Protein AF-A0A7W1L749-F1 (afdb_monomer)

pLDDT: mean 88.31, std 11.03, range [46.03, 97.56]

Mean predicted aligned error: 6.32 Å

Secondary structure (DSSP, 8-state):
--------PPPPPP-GGGS--TT-HHHHHHHHHHHTT-SS-S------STTSSHHHHHHHHHHH-SSGGGEEEESSGGGGGG----TTSEEEES-GGG--TT--

Nearest PDB structures (foldseek):
  3uk6-assembly1_A  TM=5.522E-01  e=3.118E+00  Homo sapiens
  7p6x-assembly1_D  TM=5.620E-01  e=4.249E+00  Homo sapiens

Sequence (104 aa):
MEQLVFDLTSPPPPTLKNFLLGRNAEALAALALFAAAATRETSIVLWGAPGAGKTHLLQATVAAVVSPQTARYYARPDALAAVSADPNVLLAIDDVESADAVAQ

Foldseek 3Di:
DDDDDDPDDDDDQQALVPDDCPVVVVVSVVLLCVLVVNDPDQDDDDDDDPPPCLVSSLRNSLVNRPDNVQEDEAQALVVCPPDDPDSSHHYRYHPPVPDDPVSD

Radius of gyration: 16.37 Å; Cα contacts (8 Å, |Δi|>4): 104; chains: 1; bounding box: 36×35×54 Å

Solvent-accessible surface area (backbone atoms only — not comparable to full-atom values): 6844 Å² total; per-residue (Å²): 136,86,82,78,85,77,84,77,69,80,76,77,81,58,35,72,85,79,50,85,49,84,94,43,50,65,62,54,51,53,43,52,32,52,34,65,69,70,55,89,73,91,78,84,88,87,83,76,62,91,88,71,45,63,67,45,52,43,51,8,32,40,68,56,26,90,55,63,91,36,33,43,77,33,82,39,48,77,73,49,83,83,58,81,90,52,89,80,44,50,76,34,68,33,60,61,88,71,52,56,88,83,80,112

Structure (mmCIF, N/CA/C/O backbone):
data_AF-A0A7W1L749-F1
#
_entry.id   AF-A0A7W1L749-F1
#
loop_
_atom_site.group_PDB
_atom_site.id
_atom_site.type_symbol
_atom_site.label_atom_id
_atom_site.label_alt_id
_atom_site.label_comp_id
_atom_site.label_asym_id
_atom_site.label_entity_id
_atom_site.label_seq_id
_atom_site.pdbx_PDB_ins_code
_atom_site.Cartn_x
_atom_site.Cartn_y
_atom_site.Cartn_z
_atom_site.occupancy
_atom_site.B_iso_or_equiv
_atom_site.auth_seq_id
_atom_site.auth_comp_id
_atom_site.auth_asym_id
_atom_site.aut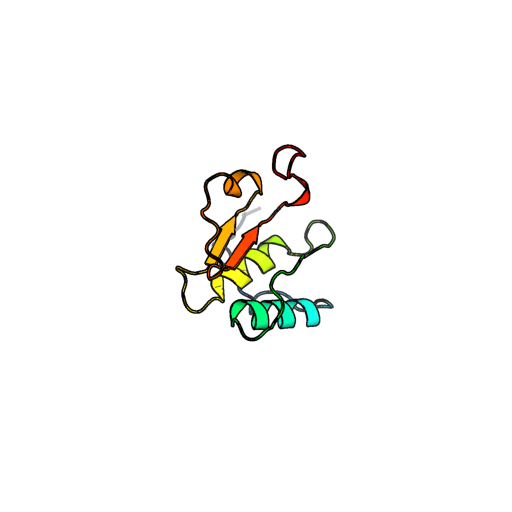h_atom_id
_atom_site.pdbx_PDB_model_num
ATOM 1 N N . MET A 1 1 ? -6.091 22.933 -40.006 1.00 56.81 1 MET A N 1
ATOM 2 C CA . MET A 1 1 ? -6.311 22.042 -38.851 1.00 56.81 1 MET A CA 1
ATOM 3 C C . MET A 1 1 ? -6.254 22.914 -37.619 1.00 56.81 1 MET A C 1
ATOM 5 O O . MET A 1 1 ? -5.209 23.504 -37.386 1.00 56.81 1 MET A O 1
ATOM 9 N N . GLU A 1 2 ? -7.364 23.058 -36.903 1.00 61.38 2 GLU A N 1
ATOM 10 C CA . GLU A 1 2 ? -7.372 23.701 -35.588 1.00 61.38 2 GLU A CA 1
ATOM 11 C C . GLU A 1 2 ? -7.240 22.610 -34.524 1.00 61.38 2 GLU A C 1
ATOM 13 O O . GLU A 1 2 ? -8.021 21.659 -34.505 1.00 61.38 2 GLU A O 1
ATOM 18 N N . GLN A 1 3 ? -6.208 22.707 -33.687 1.00 69.81 3 GLN A N 1
ATOM 19 C CA . GLN A 1 3 ? -6.025 21.836 -32.532 1.00 69.81 3 GLN A CA 1
ATOM 20 C C . GLN A 1 3 ? -6.794 22.450 -31.361 1.00 69.81 3 GLN A C 1
ATOM 22 O O . GLN A 1 3 ? -6.440 23.523 -30.877 1.00 69.81 3 GLN A O 1
ATOM 27 N N . LEU A 1 4 ? -7.851 21.775 -30.915 1.00 76.00 4 LEU A N 1
ATOM 28 C CA . LEU A 1 4 ? -8.561 22.147 -29.696 1.00 76.00 4 LEU A CA 1
ATOM 29 C C . LEU A 1 4 ? -7.665 21.845 -28.489 1.00 76.00 4 LEU A C 1
ATOM 31 O O . LEU A 1 4 ? -7.050 20.779 -28.414 1.00 76.00 4 LEU A O 1
ATOM 35 N N . VAL A 1 5 ? -7.580 22.790 -27.553 1.00 71.69 5 VAL A N 1
ATOM 36 C CA . VAL A 1 5 ? -6.859 22.596 -26.291 1.00 71.69 5 VAL A CA 1
ATOM 37 C C . VAL A 1 5 ? -7.612 21.541 -25.485 1.00 71.69 5 VAL A C 1
ATOM 39 O O . VAL A 1 5 ? -8.751 21.757 -25.075 1.00 71.69 5 VAL A O 1
ATOM 42 N N . PHE A 1 6 ? -6.993 20.374 -25.306 1.00 73.94 6 PHE A N 1
ATOM 43 C CA . PHE A 1 6 ? -7.505 19.340 -24.417 1.00 73.94 6 PHE A CA 1
ATOM 44 C C . PHE A 1 6 ? -7.097 19.713 -22.997 1.00 73.94 6 PHE A C 1
ATOM 46 O O . PHE A 1 6 ? -5.926 19.594 -22.633 1.00 73.94 6 PHE A O 1
ATOM 53 N N . ASP A 1 7 ? -8.054 20.231 -22.231 1.00 68.69 7 ASP A N 1
ATOM 54 C CA . ASP A 1 7 ? -7.833 20.633 -20.847 1.00 68.69 7 ASP A CA 1
ATOM 55 C C . ASP A 1 7 ? -7.668 19.370 -19.987 1.00 68.69 7 ASP A C 1
ATOM 57 O O . ASP A 1 7 ? -8.628 18.751 -19.521 1.00 68.69 7 ASP A O 1
ATOM 61 N N . LEU A 1 8 ? -6.420 18.915 -19.864 1.00 75.50 8 LEU A N 1
ATOM 62 C CA . LEU A 1 8 ? -6.049 17.779 -19.034 1.00 75.50 8 LEU A CA 1
ATOM 63 C C . LEU A 1 8 ? -6.070 18.217 -17.572 1.00 75.50 8 LEU A C 1
ATOM 65 O O . LEU A 1 8 ? -5.082 18.718 -17.039 1.00 75.50 8 LEU A O 1
ATOM 69 N N . THR A 1 9 ? -7.198 18.003 -16.903 1.00 78.38 9 THR A N 1
ATOM 70 C CA . THR A 1 9 ? -7.246 18.097 -15.444 1.00 78.38 9 THR A CA 1
ATOM 71 C C . THR A 1 9 ? -6.385 16.997 -14.832 1.00 78.38 9 THR A C 1
ATOM 73 O O . THR A 1 9 ? -6.407 15.860 -15.314 1.00 78.38 9 THR A O 1
ATOM 76 N N . SER A 1 10 ? -5.673 1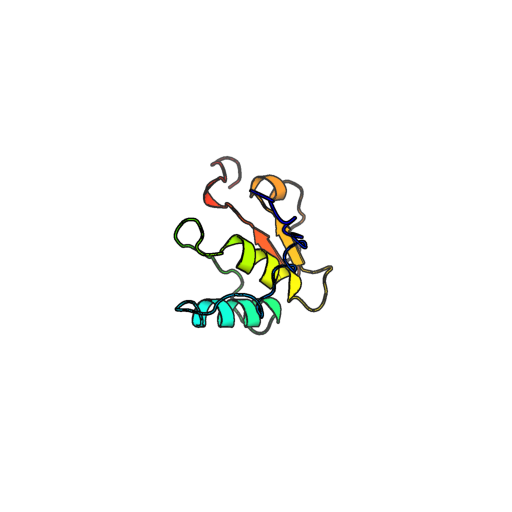7.301 -13.745 1.00 80.06 10 SER A N 1
ATOM 77 C CA . SER A 1 10 ? -4.926 16.288 -12.995 1.00 80.06 10 SER A CA 1
ATOM 78 C C . SER A 1 10 ? -5.827 15.101 -12.638 1.00 80.06 10 SER A C 1
ATOM 80 O O . SER A 1 10 ? -6.960 15.317 -12.191 1.00 80.06 10 SER A O 1
ATOM 82 N N . PRO A 1 11 ? -5.355 13.853 -12.816 1.00 83.00 11 PRO A N 1
ATOM 83 C CA . PRO A 1 11 ? -6.134 12.690 -12.433 1.00 83.00 11 PRO A CA 1
ATOM 84 C C . PRO A 1 11 ? -6.430 12.737 -10.927 1.00 83.00 11 PRO A C 1
ATOM 86 O O . PRO A 1 11 ? -5.602 13.225 -10.149 1.00 83.00 11 PRO A O 1
ATOM 89 N N . PRO A 1 12 ? -7.604 12.244 -10.497 1.00 89.56 12 PRO A N 1
ATOM 90 C CA . PRO A 1 12 ? -7.927 12.181 -9.081 1.00 89.56 12 PRO A CA 1
ATOM 91 C C . PRO A 1 12 ? -6.900 11.310 -8.343 1.00 89.56 12 PRO A C 1
ATOM 93 O O . PRO A 1 12 ? -6.359 10.368 -8.933 1.00 89.56 12 PRO A O 1
ATOM 96 N N . PRO A 1 13 ? -6.651 11.572 -7.049 1.00 93.38 13 PRO A N 1
ATOM 97 C CA . PRO A 1 13 ? -5.745 10.746 -6.265 1.00 93.38 13 PRO A CA 1
ATOM 98 C C . PRO A 1 13 ? -6.225 9.282 -6.233 1.00 93.38 13 PRO A C 1
ATOM 100 O O . PRO A 1 13 ? -7.434 9.015 -6.299 1.00 93.38 13 PRO A O 1
ATOM 103 N N . PRO A 1 14 ? -5.302 8.315 -6.133 1.00 95.81 14 PRO A N 1
ATOM 104 C CA . PRO A 1 14 ? -5.639 6.899 -6.100 1.00 95.81 14 PRO A CA 1
ATOM 105 C C . PRO A 1 14 ? -6.428 6.559 -4.834 1.00 95.81 14 PRO A C 1
ATOM 107 O O . PRO A 1 14 ? -6.055 6.910 -3.718 1.00 95.81 14 PRO A O 1
ATOM 110 N N . THR A 1 15 ? -7.535 5.848 -5.010 1.00 96.75 15 THR A N 1
ATOM 111 C CA . THR A 1 15 ? -8.367 5.309 -3.932 1.00 96.75 15 THR A CA 1
ATOM 112 C C . THR A 1 15 ? -8.783 3.885 -4.283 1.00 96.75 15 THR A C 1
ATOM 114 O O . THR A 1 15 ? -8.773 3.486 -5.448 1.00 96.75 15 THR A O 1
ATOM 117 N N . LEU A 1 16 ? -9.207 3.096 -3.293 1.00 95.94 16 LEU A N 1
ATOM 118 C CA . LEU A 1 16 ? -9.709 1.748 -3.580 1.00 95.94 16 LEU A CA 1
ATOM 119 C C . LEU A 1 16 ? -11.006 1.802 -4.411 1.00 95.94 16 LEU A C 1
ATOM 121 O O . LEU A 1 16 ? -11.285 0.895 -5.184 1.00 95.94 16 LEU A O 1
ATOM 125 N N . LYS A 1 17 ? -11.775 2.896 -4.308 1.00 95.50 17 LYS A N 1
ATOM 126 C CA . LYS A 1 17 ? -13.047 3.090 -5.026 1.00 95.50 17 LYS A CA 1
ATOM 127 C C . LYS A 1 17 ? -12.873 3.419 -6.509 1.00 95.50 17 LYS A C 1
ATOM 129 O O . LYS A 1 17 ? -13.768 3.118 -7.290 1.00 95.50 17 LYS A O 1
ATOM 134 N N . ASN A 1 18 ? -11.765 4.058 -6.890 1.00 95.06 18 ASN A N 1
ATOM 135 C CA . ASN A 1 18 ? -11.471 4.402 -8.286 1.00 95.06 18 ASN A CA 1
ATOM 136 C C . ASN A 1 18 ? -10.500 3.414 -8.959 1.00 95.06 18 ASN A C 1
ATOM 138 O O . ASN A 1 18 ? -10.016 3.690 -10.054 1.00 95.06 18 ASN A O 1
ATOM 142 N N . PHE A 1 19 ? -10.241 2.260 -8.333 1.00 95.44 19 PHE A N 1
ATOM 143 C CA . PHE A 1 19 ? -9.519 1.152 -8.949 1.00 95.44 19 PHE A CA 1
ATOM 144 C C . PHE A 1 19 ? -10.476 0.233 -9.720 1.00 95.44 19 PHE A C 1
ATOM 146 O O . PHE A 1 19 ? -11.547 -0.135 -9.233 1.00 95.44 19 PHE A O 1
ATOM 153 N N . LEU A 1 20 ? -10.079 -0.185 -10.923 1.00 92.81 20 LEU A N 1
ATOM 154 C CA . LEU A 1 20 ? -10.859 -1.124 -11.727 1.00 92.81 20 LEU A CA 1
ATOM 155 C C . LEU A 1 20 ? -10.708 -2.546 -11.172 1.00 92.81 20 LEU A C 1
ATOM 157 O O . LEU A 1 20 ? -9.682 -3.192 -11.370 1.00 92.81 20 LEU A O 1
ATOM 161 N N . LEU A 1 21 ? -11.755 -3.042 -10.506 1.00 89.50 21 LEU A N 1
ATOM 162 C CA . LEU A 1 21 ? -11.793 -4.362 -9.859 1.00 89.50 21 LEU A CA 1
ATOM 163 C C . LEU A 1 21 ? -11.301 -5.502 -10.766 1.00 89.50 21 LEU A C 1
ATOM 165 O O . LEU A 1 21 ? -10.411 -6.252 -10.373 1.00 89.50 21 LEU A O 1
ATOM 169 N N . GLY A 1 22 ? -11.873 -5.647 -11.968 1.00 88.75 22 GLY A N 1
ATOM 170 C CA . GLY A 1 22 ? -11.535 -6.729 -12.898 1.00 88.75 22 GLY A CA 1
ATOM 171 C C . GLY A 1 22 ? -11.507 -8.106 -12.215 1.00 88.75 22 GLY A C 1
ATOM 172 O O . GLY A 1 22 ? -12.447 -8.491 -11.526 1.00 88.75 22 GLY A O 1
ATOM 173 N N . ARG A 1 23 ? -10.398 -8.836 -12.380 1.00 90.56 23 ARG A N 1
ATOM 174 C CA . ARG A 1 23 ? -10.138 -10.129 -11.711 1.00 90.56 23 ARG A CA 1
ATOM 175 C C . ARG A 1 23 ? -9.476 -9.984 -10.331 1.00 90.56 23 ARG A C 1
ATOM 177 O O . ARG A 1 23 ? -9.188 -10.990 -9.698 1.00 90.56 23 ARG A O 1
ATOM 184 N N . ASN A 1 24 ? -9.246 -8.758 -9.865 1.00 94.06 24 ASN A N 1
ATOM 185 C CA . ASN A 1 24 ? -8.514 -8.432 -8.637 1.00 94.06 24 ASN A CA 1
ATOM 186 C C . ASN A 1 24 ? -9.445 -8.170 -7.439 1.00 94.06 24 ASN A C 1
ATOM 188 O O . ASN A 1 24 ? -9.025 -7.554 -6.462 1.00 94.06 24 ASN A O 1
ATOM 192 N N . ALA A 1 25 ? -10.711 -8.599 -7.503 1.00 93.88 25 ALA A N 1
ATOM 193 C CA . ALA A 1 25 ? -11.702 -8.330 -6.458 1.00 93.88 25 ALA A CA 1
ATOM 194 C C . ALA A 1 25 ? -11.264 -8.840 -5.073 1.00 93.88 25 ALA A C 1
ATOM 196 O O . ALA A 1 25 ? -11.433 -8.140 -4.079 1.00 93.88 25 ALA A O 1
ATOM 197 N N . GLU A 1 26 ? -10.647 -10.022 -5.020 1.00 94.94 26 GLU A N 1
ATOM 198 C CA . GLU A 1 26 ? -10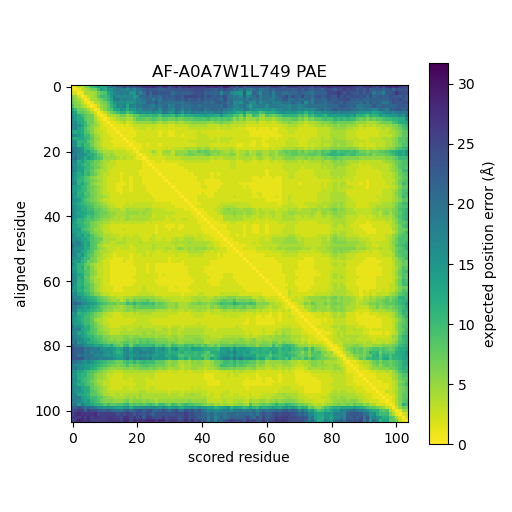.109 -10.599 -3.785 1.00 94.94 26 GLU A CA 1
ATOM 199 C C . GLU A 1 26 ? -8.956 -9.763 -3.213 1.00 94.94 26 GLU A C 1
ATOM 201 O O . GLU A 1 26 ? -8.970 -9.423 -2.032 1.00 94.94 26 GLU A O 1
ATOM 206 N N . ALA A 1 27 ? -8.005 -9.348 -4.058 1.00 94.62 27 ALA A N 1
ATOM 207 C CA . ALA A 1 27 ? -6.905 -8.480 -3.641 1.00 94.62 27 ALA A CA 1
ATOM 208 C C . ALA A 1 27 ? -7.423 -7.138 -3.098 1.00 94.62 27 ALA A C 1
ATOM 210 O O . ALA A 1 27 ? -6.949 -6.660 -2.070 1.00 94.62 27 ALA A O 1
ATOM 211 N N . LEU A 1 28 ? -8.440 -6.553 -3.743 1.00 96.56 28 LEU A N 1
ATOM 212 C CA . LEU A 1 28 ? -9.066 -5.317 -3.273 1.00 96.56 28 LEU A CA 1
ATOM 213 C C . LEU A 1 28 ? -9.750 -5.490 -1.913 1.00 96.56 28 LEU A C 1
ATOM 215 O O . LEU A 1 28 ? -9.633 -4.616 -1.056 1.00 96.56 28 LEU A O 1
ATOM 219 N N . ALA A 1 29 ? -10.443 -6.612 -1.707 1.00 96.12 29 ALA A N 1
ATOM 220 C CA . ALA A 1 29 ? -11.086 -6.925 -0.436 1.00 96.12 29 ALA A CA 1
ATOM 221 C C . ALA A 1 29 ? -10.057 -7.110 0.691 1.00 96.12 29 ALA A C 1
ATOM 223 O O 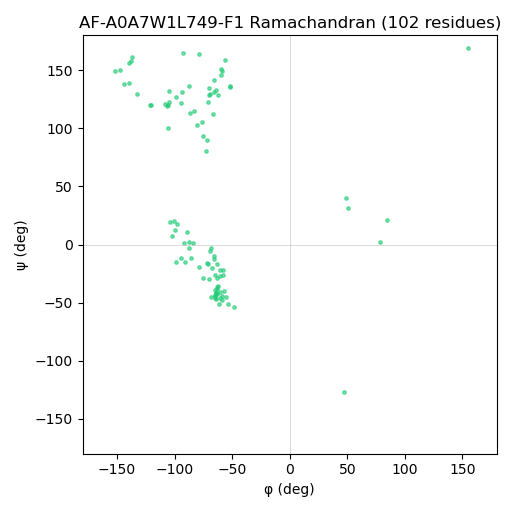. ALA A 1 29 ? -10.228 -6.539 1.768 1.00 96.12 29 ALA A O 1
ATOM 224 N N . ALA A 1 30 ? -8.964 -7.834 0.428 1.00 96.81 30 ALA A N 1
ATOM 225 C CA . ALA A 1 30 ? -7.880 -8.021 1.389 1.00 96.81 30 ALA A CA 1
ATOM 226 C C . ALA A 1 30 ? -7.233 -6.683 1.785 1.00 96.81 30 ALA A C 1
ATOM 228 O O . ALA A 1 30 ? -7.081 -6.401 2.970 1.00 96.81 30 ALA A O 1
ATOM 229 N N . LEU A 1 31 ? -6.932 -5.816 0.812 1.00 97.31 31 LEU A N 1
ATOM 230 C CA . LEU A 1 31 ? -6.369 -4.486 1.072 1.00 97.31 31 LEU A CA 1
ATOM 231 C C . LEU A 1 31 ? -7.326 -3.585 1.863 1.00 97.31 31 LEU A C 1
ATOM 233 O O . LEU A 1 31 ? -6.886 -2.850 2.745 1.00 97.31 31 LEU A O 1
ATOM 237 N N . ALA A 1 32 ? -8.632 -3.655 1.590 1.00 96.56 32 ALA A N 1
ATOM 238 C CA . ALA A 1 32 ? -9.632 -2.901 2.344 1.00 96.56 32 ALA A CA 1
ATOM 239 C C . ALA A 1 32 ? -9.713 -3.354 3.813 1.00 96.56 32 ALA A C 1
ATOM 241 O O . ALA A 1 32 ? -9.761 -2.511 4.709 1.00 96.56 32 ALA A O 1
ATOM 242 N N . LEU A 1 33 ? -9.689 -4.667 4.070 1.00 97.12 33 LEU A N 1
ATOM 243 C CA . LEU A 1 33 ? -9.651 -5.216 5.431 1.00 97.12 33 LEU A CA 1
ATOM 244 C C . LEU A 1 33 ? -8.346 -4.857 6.151 1.00 97.12 33 LEU A C 1
ATOM 246 O O . LEU A 1 33 ? -8.373 -4.505 7.331 1.00 97.12 33 LEU A O 1
ATOM 250 N N . PHE A 1 34 ? -7.224 -4.892 5.432 1.00 95.38 34 PHE A N 1
ATOM 251 C CA . PHE A 1 34 ? -5.910 -4.531 5.953 1.00 95.38 34 PHE A CA 1
ATOM 252 C C . PHE A 1 34 ? -5.845 -3.048 6.351 1.00 95.38 34 PHE A C 1
ATOM 254 O O 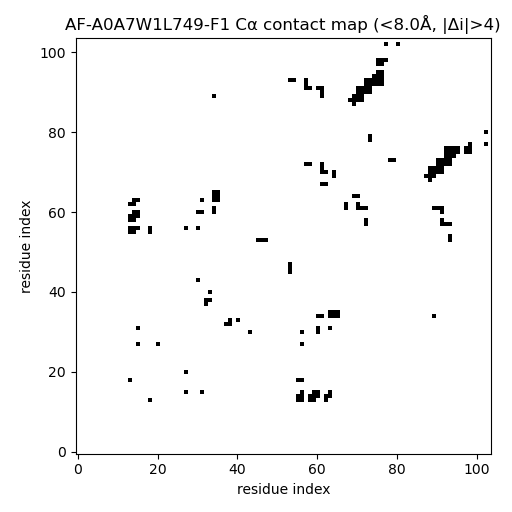. PHE A 1 34 ? -5.463 -2.733 7.475 1.00 95.38 34 PHE A O 1
ATOM 261 N N . ALA A 1 35 ? -6.322 -2.135 5.496 1.00 95.31 35 ALA A N 1
ATOM 262 C CA . ALA A 1 35 ? -6.399 -0.703 5.807 1.00 95.31 35 ALA A CA 1
ATOM 263 C C . ALA A 1 35 ? -7.341 -0.385 6.985 1.00 95.31 35 ALA A C 1
ATOM 265 O O . ALA A 1 35 ? -7.133 0.591 7.706 1.00 95.31 35 ALA A O 1
ATOM 266 N N . ALA A 1 36 ? -8.371 -1.210 7.192 1.00 94.88 36 ALA A N 1
ATOM 267 C CA . ALA A 1 36 ? -9.307 -1.090 8.306 1.00 94.88 36 ALA A CA 1
ATOM 268 C C . ALA A 1 36 ? -8.814 -1.748 9.610 1.00 94.88 36 ALA A C 1
ATOM 270 O O . ALA A 1 36 ? -9.557 -1.748 10.591 1.00 94.88 36 ALA A O 1
ATOM 271 N N . ALA A 1 37 ? -7.608 -2.337 9.625 1.00 93.06 37 ALA A N 1
ATOM 272 C CA . ALA A 1 37 ? -7.105 -3.166 10.726 1.00 93.06 37 ALA A CA 1
ATOM 273 C C . ALA A 1 37 ? -8.097 -4.276 11.152 1.00 93.06 37 ALA A C 1
ATOM 275 O O . ALA A 1 37 ? -8.174 -4.661 12.317 1.00 93.06 37 ALA A O 1
ATOM 276 N N . ALA A 1 38 ? -8.880 -4.788 10.195 1.00 94.81 38 ALA A N 1
ATOM 277 C CA . ALA A 1 38 ? -9.960 -5.754 10.407 1.00 94.81 38 ALA A CA 1
ATOM 278 C C . ALA A 1 38 ? -9.546 -7.194 10.053 1.00 94.81 38 ALA A C 1
ATOM 280 O O . ALA A 1 38 ? -10.388 -8.048 9.780 1.00 94.81 38 ALA A O 1
ATOM 281 N N . THR A 1 39 ? -8.241 -7.454 10.024 1.00 93.56 39 THR A N 1
ATOM 282 C CA . THR A 1 39 ? -7.627 -8.668 9.483 1.00 93.56 39 THR A CA 1
ATOM 283 C C . THR A 1 39 ? -6.474 -9.101 10.399 1.00 93.56 39 THR A C 1
ATOM 285 O O . THR A 1 39 ? -5.969 -8.286 11.171 1.00 93.56 39 THR A O 1
ATOM 288 N N . ARG A 1 40 ? -6.086 -10.384 10.390 1.00 92.88 40 ARG A N 1
ATOM 289 C CA . ARG A 1 40 ? -4.993 -10.912 11.247 1.00 92.88 40 ARG A CA 1
ATOM 290 C C . ARG A 1 40 ? -3.637 -10.945 10.545 1.00 92.88 40 ARG A C 1
ATOM 292 O O . ARG A 1 40 ? -2.613 -11.206 11.169 1.00 92.88 40 ARG A O 1
ATOM 299 N N . GLU A 1 41 ? -3.656 -10.741 9.244 1.00 92.75 41 GLU A N 1
ATOM 300 C CA . GLU A 1 41 ? -2.524 -10.663 8.352 1.00 92.75 41 GLU A CA 1
ATOM 301 C C . GLU A 1 41 ? -1.685 -9.451 8.751 1.00 92.75 41 GLU A C 1
ATOM 303 O O . GLU A 1 41 ? -2.208 -8.361 8.972 1.00 92.75 41 GLU A O 1
ATOM 308 N N . THR A 1 42 ? -0.376 -9.650 8.856 1.00 91.69 42 THR A N 1
ATOM 309 C CA . THR A 1 42 ? 0.581 -8.595 9.214 1.00 91.69 42 THR A CA 1
ATOM 310 C C . THR A 1 42 ? 1.279 -8.011 7.991 1.00 91.69 42 THR A C 1
ATOM 312 O O . THR A 1 42 ? 1.884 -6.946 8.072 1.00 91.69 42 THR A O 1
ATOM 315 N N . SER A 1 43 ? 1.195 -8.692 6.847 1.00 93.50 43 SER A N 1
ATOM 316 C CA . SER A 1 43 ? 1.791 -8.267 5.588 1.00 93.50 43 SER A CA 1
ATOM 317 C C . SER A 1 43 ? 1.003 -8.796 4.392 1.00 93.50 43 SER A C 1
ATOM 319 O O . SER A 1 43 ? 0.398 -9.868 4.436 1.00 93.50 43 SER A O 1
ATOM 321 N N . ILE A 1 44 ? 1.023 -8.025 3.305 1.00 96.06 44 ILE A N 1
ATOM 322 C CA . ILE A 1 44 ? 0.461 -8.392 2.005 1.00 96.06 44 ILE A CA 1
ATOM 323 C C . ILE A 1 44 ? 1.511 -8.054 0.950 1.00 96.06 44 ILE A C 1
ATOM 325 O O . ILE A 1 44 ? 2.016 -6.934 0.913 1.00 96.06 44 ILE A O 1
ATOM 329 N N . VAL A 1 45 ? 1.822 -9.013 0.078 1.00 95.75 45 VAL A N 1
ATOM 330 C CA . VAL A 1 45 ? 2.714 -8.800 -1.069 1.00 95.75 45 VAL A CA 1
ATOM 331 C C . VAL A 1 45 ? 1.876 -8.748 -2.339 1.00 95.75 45 VAL A C 1
ATOM 333 O O . VAL A 1 45 ? 1.191 -9.712 -2.683 1.00 95.75 45 VAL A O 1
ATOM 336 N N . LEU A 1 46 ? 1.940 -7.621 -3.048 1.00 95.25 46 LEU A N 1
ATOM 337 C CA . LEU A 1 46 ? 1.304 -7.453 -4.352 1.00 95.25 46 LEU A CA 1
ATOM 338 C C . LEU A 1 46 ? 2.305 -7.774 -5.461 1.00 95.25 46 LEU A C 1
ATOM 340 O O . LEU A 1 46 ? 3.414 -7.249 -5.484 1.00 95.25 46 LEU A O 1
ATOM 344 N N . TRP A 1 47 ? 1.893 -8.593 -6.421 1.00 93.94 47 TRP A N 1
ATOM 345 C CA . TRP A 1 47 ? 2.694 -8.944 -7.589 1.00 93.94 47 TRP A CA 1
ATOM 346 C C . TRP A 1 47 ? 1.820 -8.933 -8.842 1.00 93.94 47 TRP A C 1
ATOM 348 O O . TRP A 1 47 ? 0.594 -9.019 -8.779 1.00 93.94 47 TRP A O 1
ATOM 358 N N . GLY A 1 48 ? 2.452 -8.774 -9.999 1.00 92.31 48 GLY A N 1
ATOM 359 C CA . GLY A 1 48 ? 1.755 -8.693 -11.275 1.00 92.31 48 GLY A CA 1
ATOM 360 C C . GLY A 1 48 ? 2.559 -7.928 -12.315 1.00 92.31 48 GLY A C 1
ATOM 361 O O . GLY A 1 48 ? 3.552 -7.267 -11.996 1.00 92.31 48 GLY A O 1
ATOM 362 N N . ALA A 1 49 ? 2.101 -8.012 -13.563 1.00 93.06 49 ALA A N 1
ATOM 363 C CA . ALA A 1 49 ? 2.753 -7.394 -14.711 1.00 93.06 49 ALA A CA 1
ATOM 364 C C . ALA A 1 49 ? 2.955 -5.868 -14.545 1.00 93.06 49 ALA A C 1
ATOM 366 O O . ALA A 1 49 ? 2.248 -5.216 -13.759 1.00 93.06 49 ALA A O 1
ATOM 367 N N . PRO A 1 50 ? 3.894 -5.262 -15.296 1.00 92.00 50 PRO A N 1
ATOM 368 C CA . PRO A 1 50 ? 3.968 -3.810 -15.427 1.00 92.00 50 PRO A CA 1
ATOM 369 C C . PRO A 1 50 ? 2.607 -3.231 -15.839 1.00 92.00 50 PRO A C 1
ATOM 371 O O . PRO A 1 50 ? 1.916 -3.797 -16.683 1.00 92.00 50 PRO A O 1
ATOM 374 N N . GLY A 1 51 ? 2.191 -2.130 -15.211 1.00 90.69 51 GLY A N 1
ATOM 375 C CA . GLY A 1 51 ? 0.886 -1.514 -15.481 1.00 90.69 51 GLY A CA 1
ATOM 376 C C . GLY A 1 51 ? -0.325 -2.198 -14.828 1.00 90.69 51 GLY A C 1
ATOM 377 O O . GLY A 1 51 ? -1.436 -1.710 -14.991 1.00 90.69 51 GLY A O 1
ATOM 378 N N . ALA A 1 52 ? -0.148 -3.258 -14.027 1.00 93.12 52 ALA A N 1
ATOM 379 C CA . ALA A 1 52 ? -1.253 -3.906 -13.299 1.00 93.12 52 ALA A CA 1
ATOM 380 C C . ALA A 1 52 ? -1.876 -3.047 -12.171 1.00 93.12 52 ALA A C 1
ATOM 382 O O . ALA A 1 52 ? -2.832 -3.475 -11.530 1.00 93.12 52 ALA A O 1
ATOM 383 N N . GLY A 1 53 ? -1.333 -1.851 -11.908 1.00 94.75 53 GLY A N 1
ATOM 384 C CA . GLY A 1 53 ? -1.859 -0.914 -10.912 1.00 94.75 53 GLY A CA 1
ATOM 385 C C . GLY A 1 53 ? -1.386 -1.148 -9.473 1.00 94.75 53 GLY A C 1
ATOM 386 O O . GLY A 1 53 ? -2.033 -0.670 -8.548 1.00 94.75 53 GLY A O 1
ATOM 387 N N . LYS A 1 54 ? -0.255 -1.841 -9.263 1.00 95.94 54 LYS A N 1
ATOM 388 C CA . LYS A 1 54 ? 0.332 -2.088 -7.927 1.00 95.94 54 LYS A CA 1
ATOM 389 C C . LYS A 1 54 ? 0.540 -0.791 -7.131 1.00 95.94 54 LYS A C 1
ATOM 391 O O . LYS A 1 54 ? 0.008 -0.669 -6.034 1.00 95.94 54 LYS A O 1
ATOM 396 N N . THR A 1 55 ? 1.188 0.208 -7.733 1.00 96.75 55 THR A N 1
ATOM 397 C CA . THR A 1 55 ? 1.386 1.547 -7.151 1.00 96.75 55 THR A CA 1
ATOM 398 C C . THR A 1 55 ? 0.072 2.207 -6.737 1.00 96.75 55 THR A C 1
ATOM 400 O O . THR A 1 55 ? -0.045 2.717 -5.624 1.00 96.75 55 THR A O 1
ATOM 403 N N . HIS A 1 56 ? -0.952 2.140 -7.599 1.00 96.69 56 HIS A N 1
ATOM 404 C CA . HIS A 1 56 ? -2.285 2.667 -7.287 1.00 96.69 56 HIS A CA 1
ATOM 405 C C . HIS A 1 56 ? -2.850 1.984 -6.047 1.00 96.69 56 HIS A C 1
ATOM 407 O O . HIS A 1 56 ? -3.329 2.666 -5.149 1.00 96.69 56 HIS A O 1
ATOM 413 N N . LEU A 1 57 ? -2.786 0.653 -5.980 1.00 97.38 57 LEU A N 1
ATOM 414 C CA . LEU A 1 57 ? -3.294 -0.118 -4.847 1.00 97.38 57 LEU A CA 1
ATOM 415 C C . LEU A 1 57 ? -2.554 0.199 -3.546 1.00 97.38 57 LEU A C 1
ATOM 417 O O . LEU A 1 57 ? -3.205 0.375 -2.518 1.00 97.38 57 LEU A O 1
ATOM 421 N N . LEU A 1 58 ? -1.228 0.327 -3.582 1.00 97.56 58 LEU A N 1
ATOM 422 C CA . LEU A 1 58 ? -0.423 0.695 -2.415 1.00 97.56 58 LEU A CA 1
ATOM 423 C C . LEU A 1 58 ? -0.806 2.085 -1.889 1.00 97.56 58 LEU A C 1
ATOM 425 O O . LEU A 1 58 ? -1.146 2.234 -0.714 1.00 97.56 58 LEU A O 1
ATOM 429 N N . GLN A 1 59 ? -0.835 3.091 -2.766 1.00 97.38 59 GLN A N 1
ATOM 430 C CA . GLN A 1 59 ? -1.205 4.462 -2.401 1.00 97.38 59 GLN A CA 1
ATOM 431 C C . GLN A 1 59 ? -2.663 4.557 -1.925 1.00 97.38 59 GLN A C 1
ATOM 433 O O . GLN A 1 59 ? -2.951 5.208 -0.921 1.00 97.38 59 GLN A O 1
ATOM 438 N N . ALA A 1 60 ? -3.577 3.855 -2.598 1.00 97.31 60 ALA A N 1
ATOM 439 C CA . ALA A 1 60 ? -4.985 3.776 -2.229 1.00 97.31 60 ALA A CA 1
ATOM 440 C C . ALA A 1 60 ? -5.212 3.119 -0.861 1.00 97.31 60 ALA A C 1
ATOM 442 O O . ALA A 1 60 ? -6.110 3.535 -0.132 1.00 97.31 60 ALA A O 1
ATOM 443 N N . THR A 1 61 ? -4.417 2.104 -0.515 1.00 97.56 61 THR A N 1
ATOM 444 C CA . THR A 1 61 ? -4.493 1.414 0.781 1.00 97.56 61 THR A CA 1
ATOM 445 C C . THR A 1 61 ? -4.044 2.342 1.904 1.00 97.56 61 THR A C 1
ATOM 447 O O . THR A 1 61 ? -4.748 2.469 2.900 1.00 97.56 61 THR A O 1
ATOM 450 N N . VAL A 1 62 ? -2.935 3.068 1.714 1.00 97.12 62 VAL A N 1
ATOM 451 C CA . VAL A 1 62 ? -2.471 4.098 2.662 1.00 97.12 62 VAL A CA 1
ATOM 452 C C . VAL A 1 62 ? -3.528 5.186 2.852 1.00 97.12 62 VAL A C 1
ATOM 454 O O . VAL A 1 62 ? -3.837 5.548 3.983 1.00 97.12 62 VAL A O 1
ATOM 457 N N . ALA A 1 63 ? -4.139 5.662 1.763 1.00 96.38 63 ALA A N 1
ATOM 458 C CA . ALA A 1 63 ? -5.197 6.671 1.813 1.00 96.38 63 ALA A CA 1
ATOM 459 C C . ALA A 1 63 ? -6.504 6.180 2.470 1.00 96.38 63 ALA A C 1
ATOM 461 O O . ALA A 1 63 ? -7.325 6.999 2.878 1.00 96.38 63 ALA A O 1
ATOM 462 N N . ALA A 1 64 ? -6.723 4.864 2.550 1.00 96.56 64 ALA A N 1
ATOM 463 C CA . ALA A 1 64 ? -7.913 4.272 3.157 1.00 96.56 64 ALA A CA 1
ATOM 464 C C . ALA A 1 64 ? -7.800 4.095 4.682 1.00 96.56 64 ALA A C 1
ATOM 466 O O . ALA A 1 64 ? -8.811 3.820 5.330 1.00 96.56 64 ALA A O 1
ATOM 467 N N . VAL A 1 65 ? -6.605 4.260 5.263 1.00 95.88 65 VAL A N 1
ATOM 468 C CA . VAL A 1 65 ? -6.404 4.172 6.715 1.00 95.88 65 VAL A CA 1
ATOM 469 C C . VAL A 1 65 ? -7.060 5.367 7.410 1.00 95.88 65 VAL A C 1
ATOM 471 O O . VAL A 1 65 ? -6.840 6.520 7.049 1.00 95.88 65 VAL A O 1
ATOM 474 N N . VAL A 1 66 ? -7.868 5.084 8.437 1.00 89.44 66 VAL A N 1
ATOM 475 C CA . VAL A 1 66 ? -8.690 6.088 9.144 1.00 89.44 66 VAL A CA 1
ATOM 476 C C . VAL A 1 66 ? -7.846 7.166 9.825 1.00 89.44 66 VAL A C 1
ATOM 478 O O . VAL A 1 66 ? -8.258 8.322 9.872 1.00 89.44 66 VAL A O 1
ATOM 481 N N . SER A 1 67 ? -6.681 6.791 10.359 1.00 90.44 67 SER A N 1
ATOM 482 C CA . SER A 1 67 ? -5.732 7.700 11.002 1.00 90.44 67 SER A CA 1
ATOM 483 C C . SER A 1 67 ? -4.535 7.923 10.071 1.00 90.44 67 SER A C 1
ATOM 485 O O . SER A 1 67 ? -3.652 7.070 10.000 1.00 90.44 67 SER A O 1
ATOM 487 N N . PRO A 1 68 ? -4.459 9.043 9.330 1.00 81.69 68 PRO A N 1
ATOM 488 C CA . PRO A 1 68 ? -3.418 9.242 8.319 1.00 81.69 68 PRO A CA 1
ATOM 489 C C . PRO A 1 68 ? -1.989 9.212 8.879 1.00 81.69 68 PRO A C 1
ATOM 491 O O . PRO A 1 68 ? -1.039 8.956 8.148 1.00 81.69 68 PRO A O 1
ATOM 494 N N . GLN A 1 69 ? -1.813 9.466 10.179 1.00 85.81 69 GLN A N 1
ATOM 495 C CA . GLN A 1 69 ? -0.511 9.409 10.844 1.00 85.81 69 GLN A CA 1
ATOM 496 C C . GLN A 1 69 ? 0.008 7.973 11.020 1.00 85.81 69 GLN A C 1
ATOM 498 O O . GLN A 1 69 ? 1.200 7.793 11.271 1.00 85.81 69 GLN A O 1
ATOM 503 N N . THR A 1 70 ? -0.859 6.964 10.880 1.00 91.94 70 THR A N 1
ATOM 504 C CA . THR A 1 70 ? -0.535 5.542 11.066 1.00 91.94 70 THR A CA 1
ATOM 505 C C . THR A 1 70 ? -0.397 4.791 9.742 1.00 91.94 70 THR A C 1
ATOM 507 O O . THR A 1 70 ? -0.492 3.567 9.723 1.00 91.94 70 THR A O 1
ATOM 510 N N . ALA A 1 71 ? -0.179 5.494 8.628 1.00 94.38 71 ALA A N 1
ATOM 511 C CA . ALA A 1 71 ? 0.077 4.876 7.332 1.00 94.38 71 ALA A CA 1
ATOM 512 C C . ALA A 1 71 ? 1.089 5.686 6.518 1.00 94.38 71 ALA A C 1
ATOM 514 O O . ALA A 1 71 ? 1.040 6.916 6.494 1.00 94.38 71 ALA A O 1
ATOM 515 N N . ARG A 1 72 ? 2.023 5.010 5.845 1.00 93.88 72 ARG A N 1
ATOM 516 C CA . ARG A 1 72 ? 3.054 5.656 5.022 1.00 93.88 72 ARG A CA 1
ATOM 517 C C . ARG A 1 72 ? 3.295 4.887 3.734 1.00 93.88 72 ARG A C 1
ATOM 519 O O . ARG A 1 72 ? 3.359 3.662 3.738 1.00 93.88 72 ARG A O 1
ATOM 526 N N . TYR A 1 73 ? 3.458 5.635 2.648 1.00 94.94 73 TYR A N 1
ATOM 527 C CA . TYR A 1 73 ? 3.846 5.117 1.342 1.00 94.94 73 TYR A CA 1
ATOM 528 C C . TYR A 1 73 ? 5.313 5.451 1.061 1.00 94.94 73 TYR A C 1
ATOM 530 O O . TYR A 1 73 ? 5.722 6.605 1.195 1.00 94.94 73 TYR A O 1
ATOM 538 N N . TYR A 1 74 ? 6.072 4.454 0.620 1.00 94.56 74 TYR A N 1
ATOM 539 C CA . TYR A 1 74 ? 7.452 4.571 0.172 1.00 94.56 74 TYR A CA 1
ATOM 540 C C . TYR A 1 74 ? 7.527 4.082 -1.268 1.00 94.56 74 TYR A C 1
ATOM 542 O O . TYR A 1 74 ? 7.210 2.932 -1.551 1.00 94.56 74 TYR A O 1
ATOM 550 N N . ALA A 1 75 ? 7.946 4.953 -2.186 1.0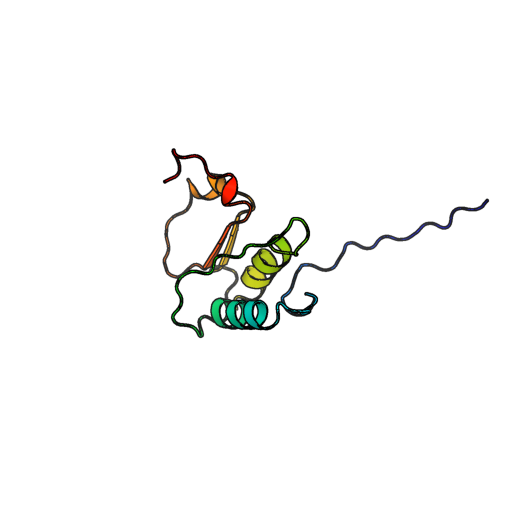0 93.94 75 ALA A N 1
ATOM 551 C CA . ALA A 1 75 ? 8.041 4.602 -3.604 1.00 93.94 75 ALA A CA 1
ATOM 552 C C . ALA A 1 75 ? 9.180 3.619 -3.909 1.00 93.94 75 ALA A C 1
ATOM 554 O O . ALA A 1 75 ? 9.226 3.062 -4.998 1.00 93.94 75 ALA A O 1
ATOM 555 N N . ARG A 1 76 ? 10.131 3.478 -2.983 1.00 91.94 76 ARG A N 1
ATOM 556 C CA . ARG A 1 76 ? 11.320 2.646 -3.121 1.00 91.94 76 ARG A CA 1
ATOM 557 C C . ARG A 1 76 ? 11.721 2.086 -1.750 1.00 91.94 76 ARG A C 1
ATOM 559 O O . ARG A 1 76 ? 11.476 2.754 -0.739 1.00 91.94 76 ARG A O 1
ATOM 566 N N . PRO A 1 77 ? 12.338 0.895 -1.697 1.00 90.75 77 PRO A N 1
ATOM 567 C CA . PRO A 1 77 ? 12.703 0.242 -0.441 1.00 90.75 77 PRO A CA 1
ATOM 568 C C . PRO A 1 77 ? 13.853 0.930 0.312 1.00 90.75 77 PRO A C 1
ATOM 570 O O . PRO A 1 77 ? 13.865 0.915 1.538 1.00 90.75 77 PRO A O 1
ATOM 573 N N . ASP A 1 78 ? 14.787 1.590 -0.375 1.00 88.25 78 ASP A N 1
ATOM 574 C CA . ASP A 1 78 ? 15.917 2.319 0.230 1.00 88.25 78 ASP A CA 1
ATOM 575 C C . ASP A 1 78 ? 15.472 3.461 1.160 1.00 88.25 78 ASP A C 1
ATOM 577 O O . ASP A 1 78 ? 16.137 3.773 2.150 1.00 88.25 78 ASP A O 1
ATOM 581 N N . ALA A 1 79 ? 14.288 4.028 0.917 1.00 87.31 79 ALA A N 1
ATOM 582 C CA . ALA A 1 79 ? 13.687 5.040 1.780 1.00 87.31 79 ALA A CA 1
ATOM 583 C C . ALA A 1 79 ? 13.296 4.518 3.184 1.00 87.31 79 ALA A C 1
ATOM 585 O O . ALA A 1 79 ? 12.977 5.320 4.066 1.00 87.31 79 ALA A O 1
ATOM 586 N N . L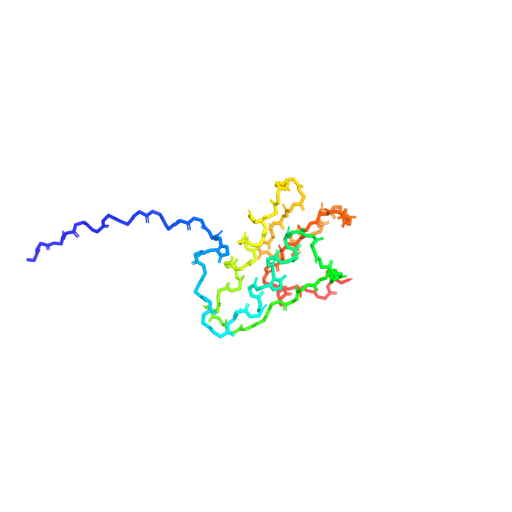EU A 1 80 ? 13.338 3.200 3.418 1.00 83.44 80 LEU A N 1
ATOM 587 C CA . LEU A 1 80 ? 13.063 2.587 4.722 1.00 83.44 80 LEU A CA 1
ATOM 588 C C . LEU A 1 80 ? 14.231 2.678 5.706 1.00 83.44 80 LEU A C 1
ATOM 590 O O . LEU A 1 80 ? 13.998 2.572 6.908 1.00 83.44 80 LEU A O 1
ATOM 594 N N . ALA A 1 81 ? 15.463 2.918 5.243 1.00 78.00 81 ALA A N 1
ATOM 595 C CA . ALA A 1 81 ? 16.660 2.909 6.094 1.00 78.00 81 ALA A CA 1
ATOM 596 C C . ALA A 1 81 ? 16.602 3.911 7.270 1.00 78.00 81 ALA A C 1
ATOM 598 O O . ALA A 1 81 ? 17.299 3.746 8.268 1.00 78.00 81 ALA A O 1
ATOM 599 N N . ALA A 1 82 ? 15.760 4.944 7.170 1.00 69.69 82 ALA A N 1
ATOM 600 C CA . ALA A 1 82 ? 15.577 5.978 8.191 1.00 69.69 82 ALA A CA 1
ATOM 601 C C . ALA A 1 82 ? 14.295 5.810 9.037 1.00 69.69 82 ALA A C 1
ATOM 603 O O . ALA A 1 82 ? 13.936 6.710 9.800 1.00 69.69 82 ALA A O 1
ATOM 604 N N . VAL A 1 83 ? 13.559 4.704 8.887 1.00 75.56 83 VAL A N 1
ATOM 605 C CA . VAL A 1 83 ? 12.224 4.536 9.477 1.00 75.56 83 VAL A CA 1
ATOM 606 C C . VAL A 1 83 ? 12.291 3.724 10.767 1.00 75.56 83 VAL A C 1
ATOM 608 O O . VAL A 1 83 ? 12.795 2.607 10.794 1.00 75.56 83 VAL A O 1
ATOM 611 N N . SER A 1 84 ? 11.727 4.272 11.846 1.00 71.31 84 SER A N 1
ATOM 612 C CA . SER A 1 84 ? 11.481 3.507 13.073 1.00 71.31 84 SER A CA 1
ATOM 613 C C . SER A 1 84 ? 10.359 2.494 12.838 1.00 71.31 84 SER A C 1
ATOM 615 O O . SER A 1 84 ? 9.280 2.873 12.374 1.00 71.31 84 SER A O 1
ATOM 617 N N . ALA A 1 85 ? 10.605 1.227 13.174 1.00 69.62 85 ALA A N 1
ATOM 618 C CA . ALA A 1 85 ? 9.624 0.151 13.091 1.00 69.62 85 ALA A CA 1
ATOM 619 C C . ALA A 1 85 ? 8.574 0.288 14.209 1.00 69.62 85 ALA A C 1
ATOM 621 O O . ALA A 1 85 ? 8.664 -0.359 15.251 1.00 69.62 85 ALA A O 1
ATOM 622 N N . ASP A 1 86 ? 7.587 1.162 14.006 1.00 84.62 86 ASP A N 1
ATOM 623 C CA . ASP A 1 86 ? 6.379 1.192 14.830 1.00 84.62 86 ASP A CA 1
ATOM 624 C C . ASP A 1 86 ? 5.393 0.135 14.304 1.00 84.62 86 ASP A C 1
ATOM 626 O O . ASP A 1 86 ? 4.909 0.269 13.176 1.00 84.62 86 ASP A O 1
ATOM 630 N N . PRO A 1 87 ? 5.071 -0.910 15.089 1.00 81.50 87 PRO A N 1
ATOM 631 C CA . PRO A 1 87 ? 4.173 -1.978 14.654 1.00 81.50 87 PRO A CA 1
ATOM 632 C C . PRO A 1 87 ? 2.729 -1.509 14.425 1.00 81.50 87 PRO A C 1
ATOM 634 O O . PRO A 1 87 ? 1.941 -2.249 13.844 1.00 81.50 87 PRO A O 1
ATOM 637 N N . ASN A 1 88 ? 2.366 -0.300 14.865 1.00 86.12 88 ASN A N 1
ATOM 638 C CA . ASN A 1 88 ? 1.037 0.274 14.655 1.00 86.12 88 ASN A CA 1
ATOM 639 C C . ASN A 1 88 ? 0.941 1.117 13.374 1.00 86.12 88 ASN A C 1
ATOM 641 O O . ASN A 1 88 ? -0.109 1.705 13.111 1.00 86.12 88 ASN A O 1
ATOM 645 N N . VAL A 1 89 ? 2.022 1.217 12.593 1.00 91.19 89 VAL A N 1
ATOM 646 C CA . VAL A 1 89 ? 2.053 1.983 11.345 1.00 91.19 89 VAL A CA 1
ATOM 647 C C . VAL A 1 89 ? 2.023 1.033 10.154 1.00 91.19 89 VAL A C 1
ATOM 649 O O . VAL A 1 89 ? 2.906 0.198 9.977 1.00 91.19 89 VAL A O 1
ATOM 652 N N . LEU A 1 90 ? 1.026 1.203 9.287 1.00 93.69 90 LEU A N 1
ATOM 653 C CA . LEU A 1 90 ? 0.966 0.521 8.001 1.00 93.69 90 LEU A CA 1
ATOM 654 C C . LEU A 1 90 ? 2.030 1.104 7.065 1.00 93.69 90 LEU A C 1
ATOM 656 O O . LEU A 1 90 ? 2.020 2.298 6.758 1.00 93.69 90 LEU A O 1
ATOM 660 N N . LEU A 1 91 ? 2.924 0.253 6.571 1.00 94.38 91 LEU A N 1
ATOM 661 C CA . LEU A 1 91 ? 3.938 0.623 5.589 1.00 94.38 91 LEU A CA 1
ATOM 662 C C . LEU A 1 91 ? 3.579 0.001 4.237 1.00 94.38 91 LEU A C 1
ATOM 664 O O . LEU A 1 91 ? 3.468 -1.216 4.117 1.00 94.38 91 LEU A O 1
ATOM 668 N N . ALA A 1 92 ? 3.403 0.840 3.220 1.00 95.94 92 ALA A N 1
ATOM 669 C CA . ALA A 1 92 ? 3.264 0.416 1.834 1.00 95.94 92 ALA A CA 1
ATOM 670 C C . ALA A 1 92 ? 4.555 0.758 1.088 1.00 95.94 92 ALA A C 1
ATOM 672 O O . 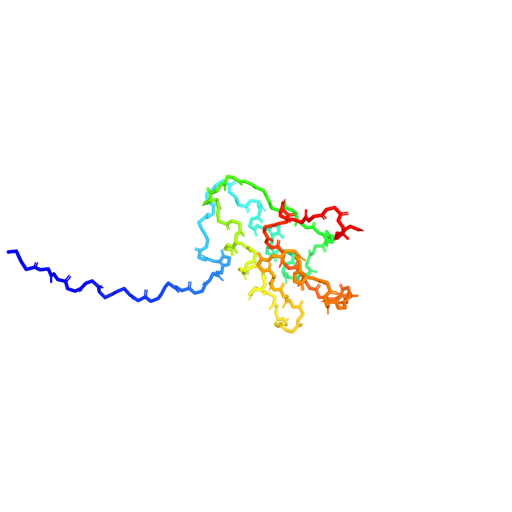ALA A 1 92 ? 4.937 1.925 1.025 1.00 95.94 92 ALA A O 1
ATOM 673 N N . ILE A 1 93 ? 5.227 -0.256 0.552 1.00 95.31 93 ILE A N 1
ATOM 674 C CA . ILE A 1 93 ? 6.545 -0.131 -0.077 1.00 95.31 93 ILE A CA 1
ATOM 675 C C . ILE A 1 93 ? 6.403 -0.595 -1.521 1.00 95.31 93 ILE A C 1
ATOM 677 O O . ILE A 1 93 ? 5.995 -1.731 -1.761 1.00 95.31 93 ILE A O 1
ATOM 681 N N . ASP A 1 94 ? 6.693 0.292 -2.465 1.00 95.62 94 ASP A N 1
ATOM 682 C CA . ASP A 1 94 ? 6.698 -0.016 -3.893 1.00 95.62 94 ASP A CA 1
ATOM 683 C C . ASP A 1 94 ? 8.100 -0.421 -4.364 1.00 95.62 94 ASP A C 1
ATOM 685 O O . ASP A 1 94 ? 9.092 -0.210 -3.659 1.00 95.62 94 ASP A O 1
ATOM 689 N N . ASP A 1 95 ? 8.169 -1.021 -5.553 1.00 93.12 95 ASP A N 1
ATOM 690 C CA . ASP A 1 95 ? 9.411 -1.463 -6.197 1.00 93.12 95 ASP A CA 1
ATOM 691 C C . ASP A 1 95 ? 10.328 -2.290 -5.272 1.00 93.12 95 ASP A C 1
ATOM 693 O O . ASP A 1 95 ? 11.555 -2.131 -5.269 1.00 93.12 95 ASP A O 1
ATOM 697 N N . VAL A 1 96 ? 9.751 -3.178 -4.459 1.00 90.88 96 VAL A N 1
ATOM 698 C CA . VAL A 1 96 ? 10.497 -4.030 -3.514 1.00 90.88 96 VAL A CA 1
ATOM 699 C C . VAL A 1 96 ? 11.547 -4.902 -4.207 1.00 90.88 96 VAL A C 1
ATOM 701 O O . VAL A 1 96 ? 12.563 -5.233 -3.605 1.00 90.88 96 VAL A O 1
ATOM 704 N N . GLU A 1 97 ? 11.357 -5.225 -5.488 1.00 88.56 97 GLU A N 1
ATOM 705 C CA . GLU A 1 97 ? 12.325 -5.946 -6.321 1.00 88.56 97 GLU A CA 1
ATOM 706 C C . GLU A 1 97 ? 13.642 -5.189 -6.539 1.00 88.56 97 GLU A C 1
ATOM 708 O O . GLU A 1 97 ? 14.633 -5.780 -6.962 1.00 88.56 97 GLU A O 1
ATOM 713 N N . SER A 1 98 ? 13.652 -3.881 -6.278 1.00 88.62 98 SER A N 1
ATOM 714 C CA . SER A 1 98 ? 14.835 -3.033 -6.400 1.00 88.62 98 SER A CA 1
ATOM 715 C C . SER A 1 98 ? 15.696 -2.988 -5.138 1.00 88.62 98 SER A C 1
ATOM 717 O O . SER A 1 98 ? 16.748 -2.350 -5.159 1.00 88.62 98 SER A O 1
ATOM 719 N N . ALA A 1 99 ? 15.265 -3.648 -4.058 1.00 84.50 99 ALA A N 1
ATOM 720 C CA . ALA A 1 99 ? 16.038 -3.759 -2.830 1.00 84.50 99 ALA A CA 1
ATOM 721 C C . ALA A 1 99 ? 17.348 -4.517 -3.094 1.00 84.50 99 ALA A C 1
ATOM 723 O O . ALA A 1 99 ? 17.346 -5.607 -3.670 1.00 84.50 99 ALA A O 1
ATOM 724 N N . ASP A 1 100 ? 18.472 -3.935 -2.680 1.00 74.50 100 ASP A N 1
ATOM 725 C CA . ASP A 1 100 ? 19.761 -4.612 -2.741 1.00 74.50 100 ASP A CA 1
ATOM 726 C C . ASP A 1 100 ? 19.927 -5.607 -1.577 1.00 74.50 100 ASP A C 1
ATOM 728 O O . ASP A 1 100 ? 19.204 -5.580 -0.581 1.00 74.50 100 ASP A O 1
ATOM 732 N N . ALA A 1 101 ? 20.896 -6.517 -1.701 1.00 61.81 101 ALA A N 1
ATOM 733 C CA . ALA A 1 101 ? 21.183 -7.524 -0.677 1.00 61.81 101 ALA A CA 1
ATOM 734 C C . ALA A 1 101 ? 21.783 -6.943 0.622 1.00 61.81 101 ALA A C 1
ATOM 736 O O . ALA A 1 101 ? 21.996 -7.690 1.572 1.00 61.81 101 ALA A O 1
ATOM 737 N N . VAL A 1 102 ? 22.093 -5.642 0.661 1.00 57.09 102 VAL A N 1
ATOM 738 C CA . VAL A 1 102 ? 22.647 -4.949 1.837 1.00 57.09 102 VAL A CA 1
ATOM 739 C C . VAL A 1 102 ? 21.519 -4.366 2.704 1.00 57.09 102 VAL A C 1
ATOM 741 O O . VAL A 1 102 ? 21.743 -4.053 3.870 1.00 57.09 102 VAL A O 1
ATOM 744 N N . ALA A 1 103 ? 20.300 -4.273 2.164 1.00 53.84 103 ALA A N 1
ATOM 745 C CA . ALA A 1 103 ? 19.092 -3.811 2.845 1.00 53.84 103 ALA A CA 1
ATOM 746 C C . ALA A 1 103 ? 18.280 -4.922 3.559 1.00 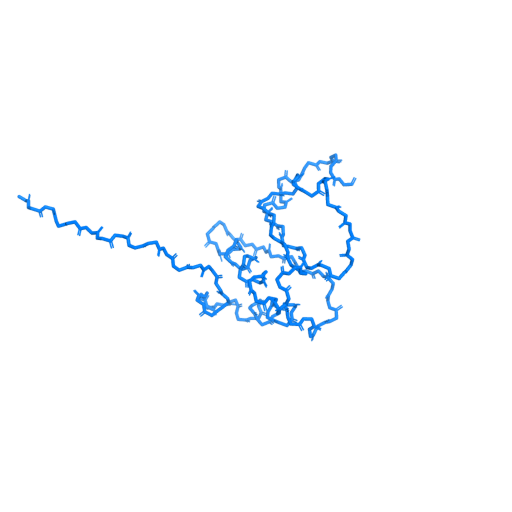53.84 103 ALA A C 1
ATOM 748 O O . ALA A 1 103 ? 17.147 -4.655 3.970 1.00 53.84 103 ALA A O 1
ATOM 749 N N . GLN A 1 104 ? 18.820 -6.146 3.693 1.00 46.03 104 GLN A N 1
ATOM 750 C CA . GLN A 1 104 ? 18.212 -7.262 4.447 1.00 46.03 104 GLN A CA 1
ATOM 751 C C . GLN A 1 104 ? 18.760 -7.403 5.869 1.00 46.03 104 GLN A C 1
ATOM 753 O O . GLN A 1 104 ? 19.992 -7.288 6.048 1.00 46.03 104 GLN A O 1
#